Protein AF-A0A5N5WZX6-F1 (afdb_monomer_lite)

InterPro domains:
  IPR000924 Glutamyl/glutaminyl-tRNA synthetase [PR00987] (30-42)
  IPR000924 Glutamyl/glutaminyl-tRNA synthetase [PR00987] (44-55)
  IPR000924 Glutamyl/glutaminyl-tRNA synthetase [PR00987] (59-72)
  IPR014729 Rossmann-like alpha/beta/alpha sandwich fold [G3DSA:3.40.50.620] (1-85)
  IPR020058 Glutamyl/glutaminyl-tRNA synthetase, class Ib, catalytic domain [PF00749] (27-79)
  IPR050132 Glutamine/Glutamate--tRNA Ligase [PTHR43097] (23-84)

Organism: NCBI:txid41062

pLDDT: mean 78.36, std 14.13, range [47.28, 93.69]

Secondary structure (DSSP, 8-state):
--HHHHHHHTT-EE-TTT--EE-TTT-EEEE---TTS---HHHHHHHHHHHHHHHHTT-EEEE------TTS-TTTHHHHHHHH-

Structure (mmCIF, N/CA/C/O backbone):
data_AF-A0A5N5WZX6-F1
#
_entry.id   AF-A0A5N5WZX6-F1
#
loop_
_atom_site.group_PDB
_atom_site.id
_atom_site.type_symbol
_atom_site.label_atom_id
_atom_site.label_alt_id
_atom_site.label_comp_id
_atom_site.label_asym_id
_atom_site.label_entity_id
_atom_site.label_seq_id
_atom_site.pdbx_PDB_ins_code
_atom_site.Cartn_x
_atom_site.Cartn_y
_atom_site.Cartn_z
_atom_site.occupancy
_atom_site.B_iso_or_equiv
_atom_site.auth_seq_id
_atom_site.auth_comp_id
_atom_site.auth_asym_id
_atom_site.auth_atom_id
_atom_site.pdbx_PDB_model_num
ATOM 1 N N . MET A 1 1 ? -9.268 29.924 21.427 1.00 48.41 1 MET A N 1
ATOM 2 C CA . MET A 1 1 ? -8.722 28.679 20.842 1.00 48.41 1 MET A CA 1
ATOM 3 C C . MET A 1 1 ? -9.506 28.414 19.571 1.00 48.41 1 MET A C 1
ATOM 5 O O . MET A 1 1 ? -10.716 28.567 19.605 1.00 48.41 1 MET A O 1
ATOM 9 N N . ASN A 1 2 ? -8.824 28.175 18.452 1.00 50.78 2 ASN A N 1
ATOM 10 C CA . ASN A 1 2 ? -9.437 28.057 17.126 1.00 50.78 2 ASN A CA 1
ATOM 11 C C . ASN A 1 2 ? -10.332 26.802 17.078 1.00 50.78 2 ASN A C 1
ATOM 13 O O . ASN A 1 2 ? -9.816 25.708 17.297 1.00 50.78 2 ASN A O 1
ATOM 17 N N . GLU A 1 3 ? -11.639 26.946 16.829 1.00 50.03 3 GLU A N 1
ATOM 18 C CA . GLU A 1 3 ? -12.606 25.829 16.770 1.00 50.03 3 GLU A CA 1
ATOM 19 C C . GLU A 1 3 ? -12.163 24.726 15.796 1.00 50.03 3 GLU A C 1
ATOM 21 O O . GLU A 1 3 ? -12.310 23.543 16.097 1.00 50.03 3 GLU A O 1
ATOM 26 N N . ALA A 1 4 ? -11.476 25.096 14.710 1.00 52.31 4 ALA A N 1
ATOM 27 C CA . ALA A 1 4 ? -10.921 24.162 13.729 1.00 52.31 4 ALA A CA 1
ATOM 28 C C . ALA A 1 4 ? -9.821 23.229 14.287 1.00 52.31 4 ALA A C 1
ATOM 30 O O . ALA A 1 4 ? -9.605 22.130 13.775 1.00 52.31 4 ALA A O 1
ATOM 31 N N . ALA A 1 5 ? -9.101 23.640 15.338 1.00 51.25 5 ALA A N 1
ATOM 32 C CA . ALA A 1 5 ? -8.127 22.771 16.007 1.00 51.25 5 ALA A CA 1
ATOM 33 C C . ALA A 1 5 ? -8.827 21.763 16.934 1.00 51.25 5 ALA A C 1
ATOM 35 O O . ALA A 1 5 ? -8.395 20.616 17.052 1.00 51.25 5 ALA A O 1
ATOM 36 N N . THR A 1 6 ? -9.937 22.178 17.549 1.00 51.03 6 THR A N 1
ATOM 37 C CA . THR A 1 6 ? -10.760 21.344 18.431 1.00 51.03 6 THR A CA 1
ATOM 38 C C . THR A 1 6 ? -11.510 20.262 17.646 1.00 51.03 6 THR A C 1
ATOM 40 O O . THR A 1 6 ? -11.577 19.124 18.102 1.00 51.03 6 THR A O 1
ATOM 43 N N . GLU A 1 7 ? -11.987 20.565 16.432 1.00 51.91 7 GLU A N 1
ATOM 44 C CA . GLU A 1 7 ? -12.626 19.584 15.534 1.00 51.91 7 GLU A CA 1
ATOM 45 C C . GLU A 1 7 ? -11.680 18.473 15.059 1.00 51.91 7 GLU A C 1
ATOM 47 O O . GLU A 1 7 ? -12.116 17.343 14.843 1.00 51.91 7 GLU A O 1
ATOM 52 N N . ASN A 1 8 ? -10.382 18.759 14.918 1.00 50.25 8 ASN A N 1
ATOM 53 C CA . ASN A 1 8 ? -9.408 17.736 14.533 1.00 50.25 8 ASN A CA 1
ATOM 54 C C . ASN A 1 8 ? -9.025 16.833 15.711 1.00 50.25 8 ASN A C 1
ATOM 56 O O . ASN A 1 8 ? -8.888 15.630 15.526 1.00 50.25 8 ASN A O 1
ATOM 60 N N . LEU A 1 9 ? -8.947 17.364 16.935 1.00 47.28 9 LEU A N 1
ATOM 61 C CA . LEU A 1 9 ? -8.736 16.550 18.140 1.00 47.28 9 LEU A CA 1
ATOM 62 C C . LEU A 1 9 ? -9.926 15.617 18.444 1.00 47.28 9 LEU A C 1
ATOM 64 O O . LEU A 1 9 ? -9.731 14.540 19.004 1.00 47.28 9 LEU A O 1
ATOM 68 N N . ALA A 1 10 ? -11.145 15.996 18.043 1.00 50.72 10 ALA A N 1
ATOM 69 C CA . ALA A 1 10 ? -12.392 15.284 18.349 1.00 50.72 10 ALA A CA 1
ATOM 70 C C . ALA A 1 10 ? -12.624 13.971 17.566 1.00 50.72 10 ALA A C 1
ATOM 72 O O . ALA A 1 10 ? -13.664 13.334 17.724 1.00 50.72 10 ALA A O 1
ATOM 73 N N . LYS A 1 11 ? -11.684 13.547 16.717 1.00 57.44 11 LYS A N 1
ATOM 74 C CA . LYS A 1 11 ? -11.845 12.385 15.822 1.00 57.44 11 LYS A CA 1
ATOM 75 C C . LYS A 1 11 ? -11.090 11.129 16.270 1.00 57.44 11 LYS A C 1
ATOM 77 O O . LYS A 1 11 ? -11.240 10.069 15.659 1.00 57.44 11 LYS A O 1
ATOM 82 N N . LEU A 1 12 ? -10.312 11.236 17.345 1.00 60.12 12 LEU A N 1
ATOM 83 C CA . LEU A 1 12 ? -9.708 10.095 18.022 1.00 60.12 12 LEU A CA 1
ATOM 84 C C . LEU A 1 12 ? -10.788 9.357 18.818 1.00 60.12 12 LEU A C 1
ATOM 86 O O . LEU A 1 12 ? -11.345 9.890 19.775 1.00 60.12 12 LEU A O 1
ATOM 90 N N . GLN A 1 13 ? -11.087 8.129 18.417 1.00 66.12 13 GLN A N 1
ATOM 91 C CA . GLN A 1 13 ? -11.985 7.227 19.125 1.00 66.12 13 GLN A CA 1
ATOM 92 C C . GLN A 1 13 ? -11.146 6.240 19.928 1.00 66.12 13 GLN A C 1
ATOM 94 O O . GLN A 1 13 ? -10.196 5.681 19.401 1.00 66.12 13 GLN A O 1
ATOM 99 N N . LEU A 1 14 ? -11.486 6.003 21.190 1.00 68.06 14 LEU A N 1
ATOM 100 C CA . LEU A 1 14 ? -10.833 4.950 21.962 1.00 68.06 14 LEU A CA 1
ATOM 101 C C . LEU A 1 14 ? -11.196 3.586 21.360 1.00 68.06 14 LEU A C 1
ATOM 103 O O . LEU A 1 14 ? -12.379 3.274 21.203 1.00 68.06 14 LEU A O 1
ATOM 107 N N . ASP A 1 15 ? -10.193 2.782 21.026 1.00 68.94 15 ASP A N 1
ATOM 108 C CA . ASP A 1 15 ? -10.381 1.380 20.694 1.00 68.94 15 ASP A CA 1
ATOM 109 C C . ASP A 1 15 ? -10.687 0.605 21.992 1.00 68.94 15 ASP A C 1
ATOM 111 O O . ASP A 1 15 ? -9.846 0.570 22.894 1.00 68.94 15 ASP A O 1
ATOM 115 N N . PRO A 1 16 ? -11.883 0.009 22.138 1.00 71.06 16 PRO A N 1
ATOM 116 C CA . PRO A 1 16 ? -12.258 -0.704 23.355 1.00 71.06 16 PRO A CA 1
ATOM 117 C C . PRO A 1 16 ? -11.487 -2.019 23.562 1.00 71.06 16 PRO A C 1
ATOM 119 O O . PRO A 1 16 ? -11.529 -2.551 24.669 1.00 71.06 16 PRO A O 1
ATOM 122 N N . GLU A 1 17 ? -10.799 -2.544 22.543 1.00 73.00 17 GLU A N 1
ATOM 123 C CA . GLU A 1 17 ? -9.994 -3.766 22.646 1.00 73.00 17 GLU A CA 1
ATOM 124 C C . GLU A 1 17 ? -8.532 -3.472 22.995 1.00 73.00 17 GLU A C 1
ATOM 126 O O . GLU A 1 17 ? -7.948 -4.175 23.820 1.00 73.00 17 GLU A O 1
ATOM 131 N N . THR A 1 18 ? -7.934 -2.431 22.402 1.00 72.56 18 THR A N 1
ATOM 132 C CA . THR A 1 18 ? -6.510 -2.104 22.619 1.00 72.56 18 THR A CA 1
ATOM 133 C C . THR A 1 18 ? -6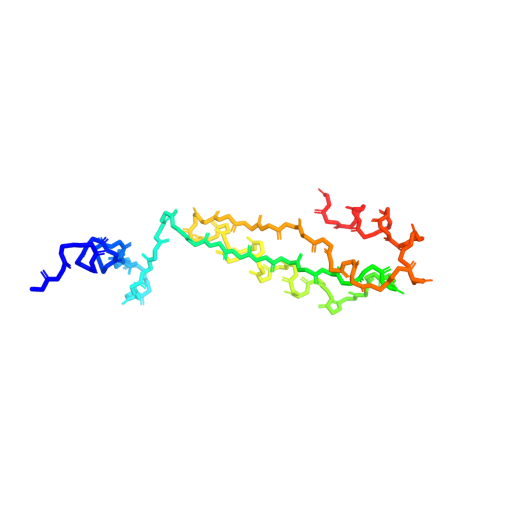.281 -0.997 23.647 1.00 72.56 18 THR A C 1
ATOM 135 O O . THR A 1 18 ? -5.178 -0.869 24.176 1.00 72.56 18 THR A O 1
ATOM 138 N N . GLY A 1 19 ? -7.306 -0.196 23.954 1.00 75.19 19 GLY A N 1
ATOM 139 C CA . GLY A 1 19 ? -7.193 0.977 24.824 1.00 75.19 19 GLY A CA 1
ATOM 140 C C . GLY A 1 19 ? -6.439 2.150 24.188 1.00 75.19 19 GLY A C 1
ATOM 141 O O . GLY A 1 19 ? -6.125 3.121 24.877 1.00 75.19 19 GLY A O 1
ATOM 142 N N . GLU A 1 20 ? -6.141 2.080 22.890 1.00 71.75 20 GLU A N 1
ATOM 143 C CA . GLU A 1 20 ? -5.455 3.140 22.155 1.00 7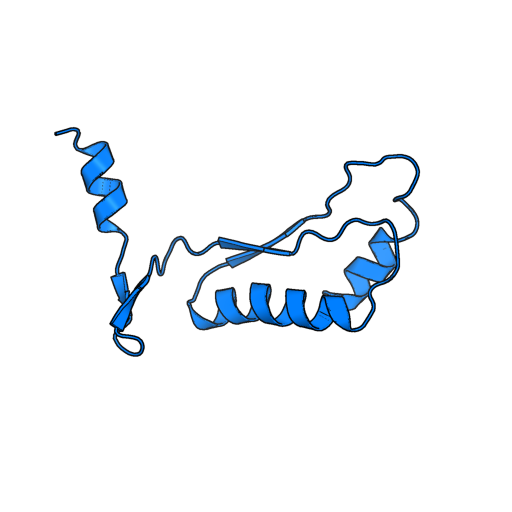1.75 20 GLU A CA 1
ATOM 144 C C . GLU A 1 20 ? -6.450 4.110 21.510 1.00 71.75 20 GLU A C 1
ATOM 146 O O . GLU A 1 20 ? -7.573 3.755 21.158 1.00 71.75 20 GLU A O 1
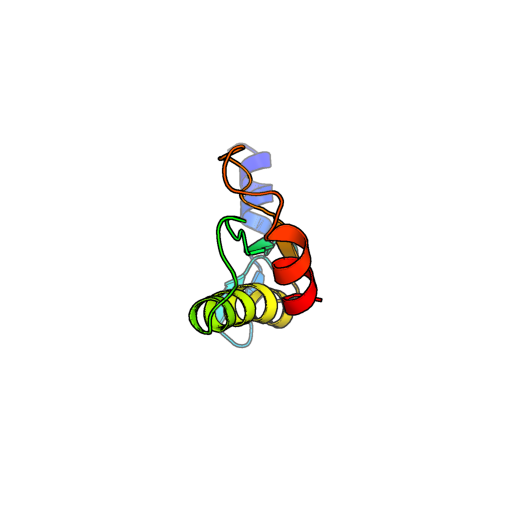ATOM 151 N N . MET A 1 21 ? -6.037 5.362 21.328 1.00 65.75 21 MET A N 1
ATOM 152 C CA . MET A 1 21 ? -6.846 6.366 20.641 1.00 65.75 21 MET A CA 1
ATOM 153 C C . MET A 1 21 ? -6.642 6.242 19.123 1.00 65.75 21 MET A C 1
ATOM 155 O O . MET A 1 21 ? -5.564 6.541 18.612 1.00 65.75 21 MET A O 1
ATOM 159 N N . VAL A 1 22 ? -7.677 5.817 18.396 1.00 65.00 22 VAL A N 1
ATOM 160 C CA . VAL A 1 22 ? -7.658 5.505 16.959 1.00 65.00 22 VAL A CA 1
ATOM 161 C C . VAL A 1 22 ? -8.629 6.371 16.153 1.00 65.00 22 VAL A C 1
ATOM 163 O O . VAL A 1 22 ? -9.791 6.565 16.502 1.00 65.00 22 VAL A O 1
ATOM 166 N N . TYR A 1 23 ? -8.186 6.870 15.001 1.00 65.81 23 TYR A N 1
ATOM 167 C CA . TYR A 1 23 ? -9.062 7.538 14.036 1.00 65.81 23 TYR A CA 1
ATOM 168 C C . TYR A 1 23 ? -9.801 6.494 13.182 1.00 65.81 23 TYR A C 1
ATOM 170 O O . TYR A 1 23 ? -9.434 6.247 12.032 1.00 65.81 23 TYR A O 1
ATOM 178 N N . LYS A 1 24 ? -10.858 5.877 13.725 1.00 57.03 24 LYS A N 1
ATOM 179 C CA . LYS A 1 24 ? -11.626 4.802 13.054 1.00 57.03 24 LYS A CA 1
ATOM 180 C C . LYS A 1 24 ? -12.187 5.160 11.667 1.00 57.03 24 LYS A C 1
ATOM 182 O O . LYS A 1 24 ? -12.528 4.264 10.908 1.00 57.03 24 LYS A O 1
ATOM 187 N N . SER A 1 25 ? -12.286 6.447 11.320 1.00 57.28 25 SER A N 1
ATOM 188 C CA . SER A 1 25 ? -12.749 6.914 10.000 1.00 57.28 25 SER A CA 1
ATOM 189 C C . SER A 1 25 ? -11.666 7.567 9.125 1.00 57.28 25 SER A C 1
ATOM 191 O O . SER A 1 25 ? -11.928 7.828 7.951 1.00 57.28 25 SER A O 1
ATOM 193 N N . GLU A 1 26 ? -10.449 7.800 9.639 1.00 68.94 26 GLU A N 1
ATOM 194 C CA . GLU A 1 26 ? -9.372 8.479 8.889 1.00 68.94 26 GLU A CA 1
ATOM 195 C C . GLU A 1 26 ? -8.089 7.655 8.727 1.00 68.94 26 GLU A C 1
ATOM 197 O O . GLU A 1 26 ? -7.164 8.129 8.064 1.00 68.94 26 GLU A O 1
ATOM 202 N N . LEU A 1 27 ? -8.008 6.430 9.267 1.00 76.12 27 LEU A N 1
ATOM 203 C CA . LEU A 1 27 ? -6.820 5.596 9.084 1.00 76.12 27 LEU A CA 1
ATOM 204 C C . LEU A 1 27 ? -6.585 5.314 7.592 1.00 76.12 27 LEU A C 1
ATOM 206 O O . LEU A 1 27 ? -7.358 4.610 6.934 1.00 76.12 27 LEU A O 1
ATOM 210 N N . LYS A 1 28 ? -5.487 5.868 7.077 1.00 86.06 28 LYS A N 1
ATOM 211 C CA . LYS A 1 28 ? -5.017 5.706 5.704 1.00 86.06 28 LYS A CA 1
ATOM 212 C C . LYS A 1 28 ? -3.596 5.172 5.731 1.00 86.06 28 LYS A C 1
ATOM 214 O O . LYS A 1 28 ? -2.680 5.878 6.144 1.00 86.06 28 LYS A O 1
ATOM 219 N N . THR A 1 29 ? -3.412 3.939 5.284 1.00 90.38 29 THR A N 1
ATOM 220 C CA . THR A 1 29 ? -2.082 3.390 5.004 1.00 90.38 29 THR A CA 1
ATOM 221 C C . THR A 1 29 ? -1.786 3.506 3.512 1.00 90.38 29 THR A C 1
ATOM 223 O O . THR A 1 29 ? -2.677 3.764 2.698 1.00 90.38 29 THR A O 1
ATOM 226 N N . ARG A 1 30 ? -0.522 3.335 3.132 1.00 92.62 30 ARG A N 1
ATOM 227 C CA . ARG A 1 30 ? -0.144 3.200 1.727 1.00 92.62 30 ARG A CA 1
ATOM 228 C C . ARG A 1 30 ? 0.942 2.155 1.581 1.00 92.62 30 ARG A C 1
ATOM 230 O O . ARG A 1 30 ? 1.830 2.080 2.425 1.00 92.62 30 ARG A O 1
ATOM 237 N N . PHE A 1 31 ? 0.890 1.402 0.496 1.00 93.69 31 PHE A N 1
ATOM 238 C CA . PHE A 1 31 ? 1.995 0.565 0.061 1.00 93.69 31 PHE A CA 1
ATOM 239 C C . PHE A 1 31 ? 2.567 1.176 -1.222 1.00 93.69 31 PHE A C 1
ATOM 241 O O . PHE A 1 31 ? 1.908 1.060 -2.259 1.00 93.69 31 PHE A O 1
ATOM 248 N N . PRO A 1 32 ? 3.719 1.879 -1.134 1.00 93.69 32 PRO A N 1
ATOM 249 C CA . PRO A 1 32 ? 4.302 2.558 -2.272 1.00 93.69 32 PRO A CA 1
ATOM 250 C C . PRO A 1 32 ? 5.520 1.821 -2.846 1.00 93.69 32 PRO A C 1
ATOM 252 O O . PRO A 1 32 ? 6.642 2.104 -2.425 1.00 93.69 32 PRO A O 1
ATOM 255 N N . PRO A 1 33 ? 5.341 0.823 -3.729 1.00 90.81 33 PRO A N 1
ATOM 256 C CA . PRO A 1 33 ? 6.479 0.172 -4.355 1.00 90.81 33 PRO A CA 1
ATOM 257 C C . PRO A 1 33 ? 7.123 1.069 -5.411 1.00 90.81 33 PRO A C 1
ATOM 259 O O . PRO A 1 33 ? 6.432 1.626 -6.265 1.00 90.81 33 PRO A O 1
ATOM 262 N N . GLU A 1 34 ? 8.451 1.123 -5.406 1.00 88.81 34 GLU A N 1
ATOM 263 C CA . GLU A 1 34 ? 9.205 1.601 -6.562 1.00 88.81 34 GLU A CA 1
ATOM 264 C C . GLU A 1 34 ? 9.120 0.548 -7.682 1.00 88.81 34 GLU A C 1
ATOM 266 O O . GLU A 1 34 ? 9.445 -0.623 -7.443 1.00 88.81 34 GLU A O 1
ATOM 271 N N . PRO A 1 35 ? 8.721 0.913 -8.912 1.00 83.56 35 PRO A N 1
ATOM 272 C CA . PRO A 1 35 ? 8.603 -0.028 -10.018 1.00 83.56 35 PRO A CA 1
ATOM 273 C C . PRO A 1 35 ? 9.960 -0.338 -10.669 1.00 83.56 35 PRO A C 1
ATOM 275 O O . PRO A 1 35 ? 10.070 -0.391 -11.880 1.00 83.56 35 PRO A O 1
ATOM 278 N N . ASN A 1 36 ? 11.013 -0.574 -9.886 1.00 84.31 36 ASN A N 1
ATOM 279 C CA . ASN A 1 36 ? 12.374 -0.804 -10.393 1.00 84.31 36 ASN A CA 1
ATOM 280 C C . ASN A 1 36 ? 12.780 -2.294 -10.455 1.00 84.31 36 ASN A C 1
ATOM 282 O O . ASN A 1 36 ? 13.813 -2.643 -11.035 1.00 84.31 36 ASN A O 1
ATOM 286 N N . SER A 1 37 ? 12.006 -3.182 -9.820 1.00 83.31 37 SER A N 1
ATOM 287 C CA . SER A 1 37 ? 12.321 -4.605 -9.673 1.00 83.31 37 SER A CA 1
ATOM 288 C C . SER A 1 37 ? 11.077 -5.448 -9.369 1.00 83.31 37 SER A C 1
ATOM 290 O O . SER A 1 37 ? 10.006 -4.936 -9.048 1.00 83.31 37 SER A O 1
ATOM 292 N N . TYR A 1 38 ? 11.210 -6.774 -9.471 1.00 87.12 38 TYR A N 1
ATOM 293 C CA . TYR A 1 38 ? 10.147 -7.696 -9.066 1.00 87.12 38 TYR A CA 1
ATOM 294 C C . TYR A 1 38 ? 10.019 -7.771 -7.547 1.00 87.12 38 TYR A C 1
ATOM 296 O O . TYR A 1 38 ? 11.011 -7.768 -6.812 1.00 87.12 38 TYR A O 1
ATOM 304 N N . PHE A 1 39 ? 8.793 -7.974 -7.070 1.00 90.69 39 PHE A N 1
ATOM 305 C CA . PHE A 1 39 ? 8.581 -8.258 -5.662 1.00 90.69 39 PHE A CA 1
ATOM 306 C C . PHE A 1 39 ? 9.216 -9.580 -5.247 1.00 90.69 39 PHE A C 1
ATOM 308 O O . PHE A 1 39 ? 8.941 -10.647 -5.786 1.00 90.69 39 PHE A O 1
ATOM 315 N N . HIS A 1 40 ? 10.035 -9.500 -4.210 1.00 90.50 40 HIS A N 1
ATOM 316 C CA . HIS A 1 40 ? 10.464 -10.641 -3.413 1.00 90.50 40 HIS A CA 1
ATOM 317 C C . HIS A 1 40 ? 9.669 -10.727 -2.099 1.00 90.50 40 HIS A C 1
ATOM 319 O O . HIS A 1 40 ? 8.903 -9.829 -1.746 1.00 90.50 40 HIS A O 1
ATOM 325 N N . LEU A 1 41 ? 9.928 -11.777 -1.313 1.00 90.56 41 LEU A N 1
ATOM 326 C CA . LEU A 1 41 ? 9.246 -12.075 -0.043 1.00 90.56 41 LEU A CA 1
ATOM 327 C C . LEU A 1 41 ? 9.261 -10.925 0.985 1.00 90.56 41 LEU A C 1
ATOM 329 O O . LEU A 1 41 ? 8.395 -10.854 1.852 1.00 90.56 41 LEU A O 1
ATOM 333 N N . GLY A 1 42 ? 10.212 -9.995 0.884 1.00 89.75 42 GLY A N 1
ATOM 334 C CA . GLY A 1 42 ? 10.266 -8.814 1.751 1.00 89.75 42 GLY A CA 1
ATOM 335 C C . GLY A 1 42 ? 9.051 -7.900 1.572 1.00 89.75 42 GLY A C 1
ATOM 336 O O . GLY A 1 42 ? 8.517 -7.393 2.558 1.00 89.75 42 GLY A O 1
ATOM 337 N N . HIS A 1 43 ? 8.550 -7.771 0.341 1.00 93.38 43 HIS A N 1
ATOM 338 C CA . HIS A 1 43 ? 7.358 -6.978 0.039 1.00 93.38 43 HIS A CA 1
ATOM 339 C C . HIS A 1 43 ? 6.091 -7.592 0.631 1.00 93.38 43 HIS A C 1
ATOM 341 O O . HIS A 1 43 ? 5.206 -6.853 1.051 1.00 93.38 43 HIS A O 1
ATOM 347 N N . ALA A 1 44 ? 6.028 -8.922 0.773 1.00 91.81 44 ALA A N 1
ATOM 348 C CA . ALA A 1 44 ? 4.882 -9.593 1.386 1.00 91.81 44 ALA A CA 1
ATOM 349 C C . ALA A 1 44 ? 4.622 -9.088 2.816 1.00 91.81 44 ALA A C 1
ATOM 351 O O . ALA A 1 44 ? 3.473 -8.887 3.203 1.00 91.81 44 ALA A O 1
ATOM 352 N N . LYS A 1 45 ? 5.684 -8.798 3.585 1.00 93.12 45 LYS A N 1
ATOM 353 C CA . LYS A 1 45 ? 5.555 -8.204 4.924 1.00 93.12 45 LYS A CA 1
ATOM 354 C C . LYS A 1 45 ? 4.954 -6.798 4.863 1.00 93.12 45 LYS A C 1
ATOM 356 O O . LYS A 1 45 ? 4.068 -6.482 5.651 1.00 93.12 45 LYS A O 1
ATOM 361 N N . ALA A 1 46 ? 5.430 -5.958 3.947 1.00 92.94 46 ALA A N 1
ATOM 362 C CA . ALA A 1 46 ? 4.937 -4.590 3.797 1.00 92.94 46 ALA A CA 1
ATOM 363 C C . ALA A 1 46 ? 3.473 -4.554 3.327 1.00 92.94 46 ALA A C 1
ATOM 365 O O . ALA A 1 46 ? 2.690 -3.766 3.856 1.00 92.94 46 ALA A O 1
ATOM 366 N N . ILE A 1 47 ? 3.089 -5.438 2.402 1.00 93.00 47 ILE A N 1
ATOM 367 C CA . ILE A 1 47 ? 1.704 -5.619 1.950 1.00 93.00 47 ILE A CA 1
ATOM 368 C C . ILE A 1 47 ? 0.828 -6.056 3.130 1.00 93.00 47 ILE A C 1
ATOM 370 O O . ILE A 1 47 ? -0.134 -5.370 3.471 1.00 93.00 47 ILE A O 1
ATOM 374 N N . ALA A 1 48 ? 1.198 -7.141 3.817 1.00 93.25 48 ALA A N 1
ATOM 375 C CA . ALA A 1 48 ? 0.413 -7.677 4.929 1.00 93.25 48 ALA A CA 1
ATOM 376 C C . ALA A 1 48 ? 0.203 -6.648 6.048 1.00 93.25 48 ALA A C 1
ATOM 378 O O . ALA A 1 48 ? -0.899 -6.530 6.575 1.00 93.25 48 ALA A O 1
ATOM 379 N N . ILE A 1 49 ? 1.234 -5.865 6.379 1.00 92.44 49 ILE A N 1
ATOM 380 C CA . ILE A 1 49 ? 1.121 -4.808 7.385 1.00 92.44 49 ILE A CA 1
ATOM 381 C C . ILE A 1 49 ? 0.206 -3.689 6.888 1.00 92.44 49 ILE A C 1
ATOM 383 O O . ILE A 1 49 ? -0.744 -3.352 7.579 1.00 92.44 49 ILE A O 1
ATOM 387 N N . ASN A 1 50 ? 0.441 -3.109 5.709 1.00 91.69 50 ASN A N 1
ATOM 388 C CA . ASN A 1 50 ? -0.321 -1.931 5.285 1.00 91.69 50 ASN A CA 1
ATOM 389 C C . ASN A 1 50 ? -1.800 -2.243 5.039 1.00 91.69 50 ASN A C 1
ATOM 391 O O . ASN A 1 50 ? -2.668 -1.529 5.551 1.00 91.69 50 ASN A O 1
ATOM 395 N N . PHE A 1 51 ? -2.086 -3.304 4.283 1.00 92.12 51 PHE A N 1
ATOM 396 C CA 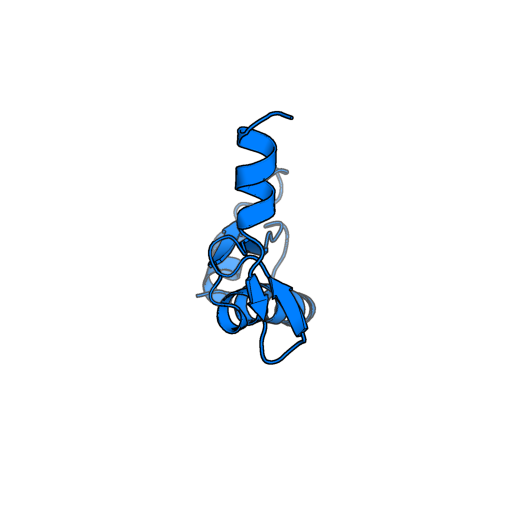. PHE A 1 51 ? -3.455 -3.696 3.958 1.00 92.12 51 PHE A CA 1
ATOM 397 C C . PHE A 1 51 ? -4.145 -4.347 5.158 1.00 92.12 51 PHE A C 1
ATOM 399 O O . PHE A 1 51 ? -5.277 -3.985 5.472 1.00 92.12 51 PHE A O 1
ATOM 406 N N . GLY A 1 52 ? -3.455 -5.237 5.879 1.00 91.44 52 GLY A N 1
ATOM 407 C CA . GLY A 1 52 ? -4.011 -5.927 7.044 1.00 91.44 52 GLY A CA 1
ATOM 408 C C . GLY A 1 52 ? -4.293 -4.990 8.217 1.00 91.44 52 GLY A C 1
ATOM 409 O O . GLY A 1 52 ? -5.349 -5.092 8.833 1.00 91.44 52 GLY A O 1
ATOM 410 N N . PHE A 1 53 ? -3.411 -4.023 8.489 1.00 87.19 53 PHE A N 1
ATOM 411 C CA . PHE A 1 53 ? -3.642 -3.008 9.522 1.00 87.19 53 PHE A CA 1
ATOM 412 C C . PHE A 1 53 ? -4.827 -2.108 9.156 1.00 87.19 53 PHE A C 1
ATOM 414 O O . PHE A 1 53 ? -5.722 -1.901 9.971 1.00 87.19 53 PHE A O 1
ATOM 421 N N . ALA A 1 54 ? -4.899 -1.629 7.908 1.00 87.88 54 ALA A N 1
ATOM 422 C CA . ALA A 1 54 ? -6.056 -0.860 7.452 1.00 87.88 54 ALA A CA 1
ATOM 423 C C . ALA A 1 54 ? -7.359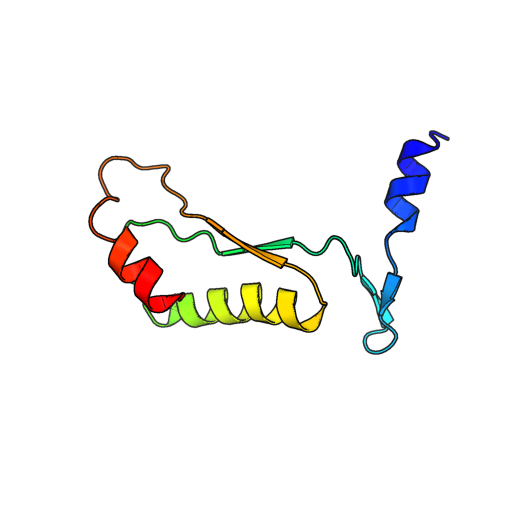 -1.668 7.566 1.00 87.88 54 ALA A C 1
ATOM 425 O O . ALA A 1 54 ? -8.348 -1.143 8.065 1.00 87.88 54 ALA A O 1
ATOM 426 N N . GLN A 1 55 ? -7.354 -2.942 7.172 1.00 87.75 55 GLN A N 1
ATOM 427 C CA . GLN A 1 55 ? -8.521 -3.815 7.281 1.00 87.75 55 GLN A CA 1
ATOM 428 C C . GLN A 1 55 ? -8.948 -4.039 8.739 1.00 87.75 55 GLN A C 1
ATOM 430 O O . GLN A 1 55 ? -10.136 -3.933 9.036 1.00 87.75 55 GLN A O 1
ATOM 435 N N . TYR A 1 56 ? -8.001 -4.315 9.642 1.00 85.50 56 TYR A N 1
ATOM 436 C CA . TYR A 1 56 ? -8.274 -4.572 11.060 1.00 85.50 56 TYR A CA 1
ATOM 437 C C . TYR A 1 56 ? -8.976 -3.387 11.735 1.00 85.50 56 TYR A C 1
ATOM 439 O O . TYR A 1 56 ? -9.969 -3.561 12.434 1.00 85.50 56 TYR A O 1
ATOM 447 N N . TYR A 1 57 ? -8.504 -2.168 11.471 1.00 81.31 57 TYR A N 1
ATOM 448 C CA . TYR A 1 57 ? -9.030 -0.949 12.093 1.00 81.31 57 TYR A CA 1
ATOM 449 C C . TYR A 1 57 ? -10.156 -0.268 11.291 1.00 81.31 57 TYR A C 1
ATOM 451 O O . TYR A 1 57 ? -10.575 0.835 11.644 1.00 81.31 57 TYR A O 1
ATOM 459 N N . GLY A 1 58 ? -10.652 -0.886 10.211 1.00 80.44 58 GLY A N 1
ATOM 460 C CA . GLY A 1 58 ? -11.710 -0.313 9.363 1.00 80.44 58 GLY A CA 1
ATOM 461 C C . GLY A 1 58 ? -11.278 0.906 8.532 1.00 80.44 58 GLY A C 1
ATOM 462 O O . GLY A 1 58 ? -12.116 1.695 8.096 1.00 80.44 58 GLY A O 1
ATOM 463 N N . GLY A 1 59 ? -9.971 1.072 8.324 1.00 85.38 59 GLY A N 1
ATOM 464 C CA . GLY A 1 59 ? -9.364 2.109 7.496 1.00 85.38 59 GLY A CA 1
ATOM 465 C C . GLY A 1 59 ? -9.288 1.749 6.009 1.00 85.38 59 GLY A C 1
ATOM 466 O O . GLY A 1 59 ? -9.914 0.808 5.522 1.00 85.38 59 GLY A O 1
ATOM 467 N N . ARG A 1 60 ? -8.492 2.518 5.259 1.00 88.31 60 ARG A N 1
ATOM 468 C CA . ARG A 1 60 ? -8.209 2.272 3.834 1.00 88.31 60 ARG A CA 1
ATOM 469 C C . ARG A 1 60 ? -6.709 2.199 3.590 1.00 88.31 60 ARG A C 1
ATOM 471 O O . ARG A 1 60 ? -5.947 2.932 4.212 1.00 88.31 60 ARG A O 1
ATOM 478 N N . SER A 1 61 ? -6.299 1.358 2.647 1.00 92.12 61 SER A N 1
ATOM 479 C CA . SER A 1 61 ? -4.930 1.351 2.136 1.00 92.12 61 SER A CA 1
ATOM 480 C C . SER A 1 61 ? -4.910 1.813 0.688 1.00 92.12 61 SER A C 1
ATOM 482 O O . SER A 1 61 ? -5.809 1.472 -0.081 1.00 92.12 61 SER A O 1
ATOM 484 N N . ILE A 1 62 ? -3.909 2.608 0.327 1.00 91.38 62 ILE A N 1
ATOM 485 C CA . ILE A 1 62 ? -3.692 3.081 -1.039 1.00 91.38 62 ILE A CA 1
ATOM 486 C C . ILE A 1 62 ? -2.519 2.310 -1.636 1.00 91.38 62 ILE A C 1
ATOM 488 O O . ILE A 1 62 ? -1.428 2.281 -1.063 1.00 91.38 62 ILE A O 1
ATOM 492 N N . PHE A 1 63 ? -2.740 1.728 -2.807 1.00 91.56 63 PHE A N 1
ATOM 493 C CA . PHE A 1 63 ? -1.676 1.208 -3.645 1.00 91.56 63 PHE A CA 1
ATOM 494 C C . PHE A 1 63 ? -1.206 2.321 -4.587 1.00 91.56 63 PHE A C 1
ATOM 496 O O . PHE A 1 63 ? -2.013 2.856 -5.347 1.00 91.56 63 PHE A O 1
ATOM 503 N N . LEU A 1 64 ? 0.055 2.734 -4.470 1.00 90.00 64 LEU A N 1
ATOM 504 C CA . LEU A 1 64 ? 0.594 3.905 -5.166 1.00 90.00 64 LEU A CA 1
ATOM 505 C C . LEU A 1 64 ? 1.983 3.572 -5.694 1.00 90.00 64 LEU A C 1
ATOM 507 O O . LEU A 1 64 ? 2.878 3.387 -4.892 1.00 90.00 64 LEU A O 1
ATOM 511 N N . PHE A 1 65 ? 2.201 3.531 -7.000 1.00 89.75 65 PHE A N 1
ATOM 512 C CA . PHE A 1 65 ? 3.569 3.397 -7.503 1.00 89.75 65 PHE A CA 1
ATOM 513 C C . PHE A 1 65 ? 4.403 4.632 -7.130 1.00 89.75 65 PHE A C 1
ATOM 515 O O . PHE A 1 65 ? 3.912 5.754 -7.239 1.00 89.75 65 PHE A O 1
ATOM 522 N N . ASP A 1 66 ? 5.626 4.418 -6.643 1.00 89.31 66 ASP A N 1
ATOM 523 C CA . ASP A 1 66 ? 6.621 5.480 -6.452 1.00 89.31 66 ASP A CA 1
ATOM 524 C C . ASP A 1 66 ? 7.463 5.577 -7.731 1.00 89.31 66 ASP A C 1
ATOM 526 O O . ASP A 1 66 ? 8.531 4.979 -7.840 1.00 89.31 66 ASP A O 1
ATOM 530 N N . ASP A 1 67 ? 6.894 6.238 -8.740 1.00 85.94 67 ASP A N 1
ATOM 531 C CA . ASP A 1 67 ? 7.373 6.336 -10.124 1.00 85.94 67 ASP A CA 1
ATOM 532 C C . ASP A 1 67 ? 8.227 7.597 -10.363 1.00 85.94 67 ASP A C 1
ATOM 534 O O . ASP A 1 67 ? 8.069 8.351 -11.327 1.00 85.94 67 ASP A O 1
ATOM 538 N N . THR A 1 68 ? 9.119 7.891 -9.416 1.00 86.56 68 THR A N 1
ATOM 539 C CA . THR A 1 68 ? 9.951 9.103 -9.446 1.00 86.56 68 THR A CA 1
ATOM 540 C C . THR A 1 68 ? 11.188 8.985 -10.345 1.00 86.56 68 THR A C 1
ATOM 542 O O . THR A 1 68 ? 11.908 9.974 -10.520 1.00 86.56 68 THR A O 1
ATOM 545 N N . ASN A 1 69 ? 11.444 7.816 -10.940 1.00 80.00 69 ASN A N 1
ATOM 546 C CA . ASN A 1 69 ? 12.620 7.509 -11.747 1.00 80.00 69 ASN A CA 1
ATOM 547 C C . ASN A 1 69 ? 12.261 7.004 -13.166 1.00 80.00 69 ASN A C 1
ATOM 549 O O . ASN A 1 69 ? 12.275 5.799 -13.423 1.00 80.00 69 ASN A O 1
ATOM 553 N N . PRO A 1 70 ? 12.080 7.900 -14.150 1.00 76.12 70 PRO A N 1
ATOM 554 C CA . PRO A 1 70 ? 11.533 7.559 -15.469 1.00 76.12 70 PRO A CA 1
ATOM 555 C C . PRO A 1 70 ? 12.338 6.526 -16.284 1.00 76.12 70 PRO A C 1
ATOM 557 O O . PRO A 1 70 ? 11.806 5.956 -17.234 1.00 76.12 70 PRO A O 1
ATOM 560 N N . ASP A 1 71 ? 13.602 6.262 -15.940 1.00 71.69 71 ASP A N 1
ATOM 561 C CA . ASP A 1 71 ? 14.482 5.365 -16.699 1.00 71.69 71 ASP A CA 1
ATOM 562 C C . ASP A 1 71 ? 14.312 3.870 -16.348 1.00 71.69 71 ASP A C 1
ATOM 564 O O . ASP A 1 71 ? 14.760 3.005 -17.104 1.00 71.69 71 ASP A O 1
ATOM 568 N N . ALA A 1 72 ? 13.699 3.533 -15.204 1.00 64.81 72 ALA A N 1
ATOM 569 C CA . ALA A 1 72 ? 13.770 2.183 -14.625 1.00 64.81 72 ALA A CA 1
ATOM 570 C C . ALA A 1 72 ? 12.436 1.409 -14.566 1.00 64.81 72 ALA A C 1
ATOM 572 O O . ALA A 1 72 ? 12.417 0.282 -14.067 1.00 64.81 72 ALA A O 1
ATOM 573 N N . GLU A 1 73 ? 11.332 1.973 -15.063 1.00 65.75 73 GLU A N 1
ATOM 574 C CA . GLU A 1 73 ? 10.026 1.687 -14.448 1.00 65.75 73 GLU A CA 1
ATOM 575 C C . GLU A 1 73 ? 9.052 0.829 -15.275 1.00 65.75 73 GLU A C 1
ATOM 577 O O . GLU A 1 73 ? 8.353 -0.028 -14.730 1.00 65.75 73 GLU A O 1
ATOM 582 N N . GLU A 1 74 ? 9.025 0.970 -16.604 1.00 69.88 74 GLU A N 1
ATOM 583 C CA . GLU A 1 74 ? 7.897 0.497 -17.433 1.00 69.88 74 GLU A CA 1
ATOM 584 C C . GLU A 1 74 ? 7.672 -1.032 -17.398 1.00 69.88 74 GLU A C 1
ATOM 586 O O . GLU A 1 74 ? 6.549 -1.522 -17.522 1.00 69.88 74 GLU A O 1
ATOM 591 N N . LYS A 1 75 ? 8.735 -1.813 -17.172 1.00 79.19 75 LYS A N 1
ATOM 592 C CA . LYS A 1 75 ? 8.681 -3.284 -17.204 1.00 79.19 75 LYS A CA 1
ATOM 593 C C . LYS A 1 75 ? 8.025 -3.906 -15.967 1.00 79.19 75 LYS A C 1
ATOM 595 O O . LYS A 1 75 ? 7.508 -5.021 -16.056 1.00 79.19 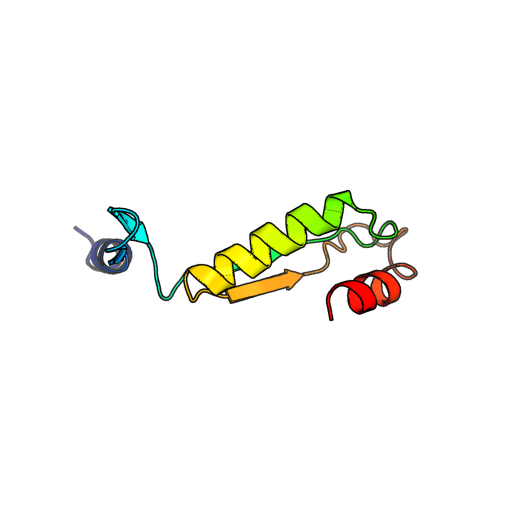75 LYS A O 1
ATOM 600 N N . TYR A 1 76 ? 8.086 -3.246 -14.813 1.00 83.75 76 TYR A N 1
ATOM 601 C CA . TYR A 1 76 ? 7.755 -3.888 -13.538 1.00 83.75 76 TYR A CA 1
ATOM 602 C C . TYR A 1 76 ? 6.332 -3.604 -13.059 1.00 83.75 76 TYR A C 1
ATOM 604 O O . TYR A 1 76 ? 5.821 -4.379 -12.254 1.00 83.75 76 TYR A O 1
ATOM 612 N N . PHE A 1 77 ? 5.657 -2.581 -13.599 1.00 83.56 77 PHE A N 1
ATOM 613 C CA . PHE A 1 77 ? 4.282 -2.227 -13.224 1.00 83.56 77 PHE A CA 1
ATOM 614 C C . PHE A 1 77 ? 3.319 -3.418 -13.272 1.00 83.56 77 PHE A C 1
ATOM 616 O O . PHE A 1 77 ? 2.670 -3.711 -12.271 1.00 83.56 77 PHE A O 1
ATOM 623 N N . GLY A 1 78 ? 3.271 -4.144 -14.396 1.00 84.81 78 GLY A N 1
ATOM 624 C CA . GLY A 1 78 ? 2.344 -5.270 -14.558 1.00 84.81 78 GLY A CA 1
ATOM 625 C C . GLY A 1 78 ? 2.627 -6.418 -13.587 1.00 84.81 78 GLY A C 1
ATOM 626 O O . GLY A 1 78 ? 1.722 -6.918 -12.930 1.00 84.81 78 GLY A O 1
ATOM 627 N N . ALA A 1 79 ? 3.902 -6.785 -13.424 1.00 86.88 79 ALA A N 1
ATOM 628 C CA . ALA A 1 79 ? 4.289 -7.862 -12.514 1.00 86.88 79 ALA A CA 1
ATOM 629 C C . ALA A 1 79 ? 4.029 -7.516 -11.040 1.00 86.88 79 ALA A C 1
ATOM 631 O O . ALA A 1 79 ? 3.737 -8.397 -10.236 1.00 86.88 79 ALA A O 1
ATOM 632 N N . ILE A 1 80 ? 4.154 -6.240 -10.680 1.00 86.94 80 ILE A N 1
ATOM 633 C CA . ILE A 1 80 ? 3.834 -5.748 -9.344 1.00 86.94 80 ILE A CA 1
ATOM 634 C C . ILE A 1 80 ? 2.312 -5.734 -9.124 1.00 86.94 80 ILE A C 1
ATOM 636 O O . ILE A 1 80 ? 1.849 -6.166 -8.068 1.00 86.94 80 ILE A O 1
ATOM 640 N N . GLU A 1 81 ? 1.532 -5.267 -10.104 1.00 85.69 81 GLU A N 1
ATOM 641 C CA . GLU A 1 81 ? 0.069 -5.228 -10.015 1.00 85.69 81 GLU A CA 1
ATOM 642 C C . GLU A 1 81 ? -0.529 -6.637 -9.862 1.00 85.69 81 GLU A C 1
ATOM 644 O O . GLU A 1 81 ? -1.391 -6.840 -9.005 1.00 85.69 81 GLU A O 1
ATOM 649 N N . ASP A 1 82 ? -0.016 -7.620 -10.608 1.00 88.12 82 ASP A N 1
ATOM 650 C CA . ASP A 1 82 ? -0.465 -9.020 -10.553 1.00 88.12 82 ASP A CA 1
ATOM 651 C C . ASP A 1 82 ? -0.277 -9.675 -9.173 1.00 88.12 82 ASP A C 1
ATOM 653 O O . ASP A 1 82 ? -0.995 -10.611 -8.836 1.00 88.12 82 ASP A O 1
ATOM 657 N N . ILE A 1 83 ? 0.684 -9.210 -8.367 1.00 86.06 83 ILE A N 1
ATOM 658 C CA . ILE A 1 83 ? 0.953 -9.763 -7.027 1.00 86.06 83 ILE A CA 1
ATOM 659 C C . ILE A 1 83 ? 0.039 -9.146 -5.959 1.00 86.06 83 ILE A C 1
ATOM 661 O O . ILE A 1 83 ? -0.196 -9.763 -4.919 1.00 86.06 83 ILE A O 1
ATOM 665 N N . VAL A 1 84 ? -0.428 -7.915 -6.176 1.00 83.50 84 VAL A N 1
ATOM 666 C CA . VAL A 1 84 ? -1.229 -7.162 -5.196 1.00 83.50 84 VAL A CA 1
ATOM 667 C C . VAL A 1 84 ? -2.735 -7.339 -5.418 1.00 83.50 84 VAL A C 1
ATOM 669 O O . VAL A 1 84 ? -3.494 -7.188 -4.459 1.00 83.50 84 VAL A O 1
ATOM 672 N N . ARG A 1 85 ? -3.165 -7.639 -6.651 1.00 78.25 85 ARG A N 1
ATOM 673 C CA . ARG A 1 85 ? -4.559 -7.972 -6.991 1.00 78.25 85 ARG A CA 1
ATOM 674 C C . ARG A 1 85 ? -5.027 -9.278 -6.350 1.00 78.25 85 ARG A C 1
ATOM 676 O O . ARG A 1 85 ? -6.216 -9.305 -5.958 1.00 78.25 85 ARG A O 1
#

Radius of gyration: 17.21 Å; chains: 1; bounding box: 27×41×42 Å

Foldseek 3Di:
DDVVVVVVVVQFDQDPVPRDGDNLEADEFEDEAAQQDADDPVSVVVLCCRCVVCVVSVHYYYYHYPDPDVPRHDPRVVNNVVVND

Sequence (85 aa):
MNEAATENLAKLQLDPETGEMVYKSELKTRFPPEPNSYFHLGHAKAIAINFGFAQYYGGRSIFLFDDTNPDAEEKYFGAIEDIVR